Protein AF-A0A2V5YC72-F1 (afdb_monomer_lite)

Structure (mmCIF, N/CA/C/O backbone):
data_AF-A0A2V5YC72-F1
#
_entry.id   AF-A0A2V5YC72-F1
#
loop_
_atom_site.group_PDB
_atom_site.id
_atom_site.type_symbol
_atom_site.label_atom_id
_atom_site.label_alt_id
_atom_site.label_comp_id
_atom_site.label_asym_id
_atom_site.label_entity_id
_atom_site.label_seq_id
_atom_site.pdbx_PDB_ins_code
_atom_site.Cartn_x
_atom_site.Cartn_y
_atom_site.Cartn_z
_atom_site.occupancy
_atom_site.B_iso_or_equiv
_atom_site.auth_seq_id
_atom_site.auth_comp_id
_atom_site.auth_asym_id
_atom_site.auth_atom_id
_atom_site.pdbx_PDB_model_num
ATOM 1 N N . MET A 1 1 ? 22.084 -19.254 8.220 1.00 46.38 1 MET A N 1
ATOM 2 C CA . MET A 1 1 ? 20.921 -18.693 8.944 1.00 46.38 1 MET A CA 1
ATOM 3 C C . MET A 1 1 ? 19.663 -19.340 8.380 1.00 46.38 1 MET A C 1
ATOM 5 O O . MET A 1 1 ? 19.500 -19.301 7.170 1.00 46.38 1 MET A O 1
ATOM 9 N N . ALA A 1 2 ? 18.827 -19.990 9.196 1.00 58.12 2 ALA A N 1
ATOM 10 C CA . ALA A 1 2 ? 17.573 -20.583 8.720 1.00 58.12 2 ALA A CA 1
ATOM 11 C C . ALA A 1 2 ? 16.441 -19.546 8.795 1.00 58.12 2 ALA A C 1
ATOM 13 O O . ALA A 1 2 ? 16.246 -18.926 9.840 1.00 58.12 2 ALA A O 1
ATOM 14 N N . ILE A 1 3 ? 15.704 -19.351 7.699 1.00 61.62 3 ILE A N 1
ATOM 15 C CA . ILE A 1 3 ? 14.517 -18.488 7.678 1.00 61.62 3 ILE A CA 1
ATOM 16 C C . ILE A 1 3 ? 13.395 -19.214 8.429 1.00 61.62 3 ILE A C 1
ATOM 18 O O . ILE A 1 3 ? 12.997 -20.312 8.043 1.00 61.62 3 ILE A O 1
ATOM 22 N N . ARG A 1 4 ? 12.878 -18.615 9.508 1.00 70.25 4 ARG A N 1
ATOM 23 C CA . ARG A 1 4 ? 11.772 -19.175 10.298 1.00 70.25 4 ARG A CA 1
ATOM 24 C C . ARG A 1 4 ? 10.462 -18.483 9.932 1.00 70.25 4 ARG A C 1
ATOM 26 O O . ARG A 1 4 ? 10.275 -17.313 10.252 1.00 70.25 4 ARG A O 1
ATOM 33 N N . ILE A 1 5 ? 9.537 -19.218 9.318 1.00 68.81 5 ILE A N 1
ATOM 34 C CA . ILE A 1 5 ? 8.175 -18.735 9.062 1.00 68.81 5 ILE A CA 1
ATOM 35 C C . ILE A 1 5 ? 7.323 -19.019 10.300 1.00 68.81 5 ILE A C 1
ATOM 37 O O . ILE A 1 5 ? 7.109 -20.173 10.671 1.00 68.81 5 ILE A O 1
ATOM 41 N N . VAL A 1 6 ? 6.832 -17.965 10.9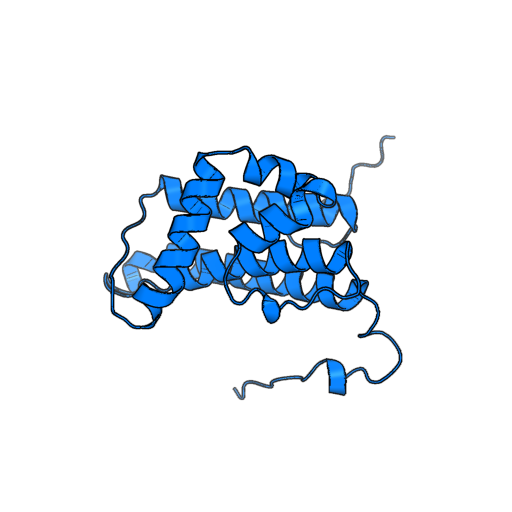47 1.00 66.31 6 VAL A N 1
ATOM 42 C CA . VAL A 1 6 ? 5.897 -18.079 12.069 1.00 66.31 6 VAL A CA 1
ATOM 43 C C . VAL A 1 6 ? 4.485 -17.887 11.528 1.00 66.31 6 VAL A C 1
ATOM 45 O O . VAL A 1 6 ? 4.115 -16.792 11.118 1.00 66.31 6 VAL A O 1
ATOM 48 N N . ALA A 1 7 ? 3.686 -18.957 11.507 1.00 65.38 7 ALA A N 1
ATOM 49 C CA . ALA A 1 7 ? 2.264 -18.850 11.199 1.00 65.38 7 ALA A CA 1
ATOM 50 C C . ALA A 1 7 ? 1.563 -18.169 12.376 1.00 65.38 7 ALA A C 1
ATOM 52 O O . ALA A 1 7 ? 1.385 -18.766 13.434 1.00 65.38 7 ALA A O 1
ATOM 53 N N . LEU A 1 8 ? 1.192 -16.908 12.202 1.00 59.22 8 LEU A N 1
ATOM 54 C CA . LEU A 1 8 ? 0.761 -16.055 13.307 1.00 59.22 8 LEU A CA 1
ATOM 55 C C . LEU A 1 8 ? -0.564 -16.510 13.936 1.00 59.22 8 LEU A C 1
ATOM 57 O O . LEU A 1 8 ? -0.715 -16.460 15.151 1.00 59.22 8 LEU A O 1
ATOM 61 N N . THR A 1 9 ? -1.457 -17.092 13.132 1.00 59.09 9 THR A N 1
ATOM 62 C CA . THR A 1 9 ? -2.679 -17.766 13.604 1.00 59.09 9 THR A CA 1
ATOM 63 C C . THR A 1 9 ? -2.391 -18.978 14.494 1.00 59.09 9 THR A C 1
ATOM 65 O O . THR A 1 9 ? -3.180 -19.293 15.377 1.00 59.09 9 THR A O 1
ATOM 68 N N . LYS A 1 10 ? -1.252 -19.656 14.290 1.00 56.03 10 LYS A N 1
ATOM 69 C CA . LYS A 1 10 ? -0.792 -20.776 15.129 1.00 56.03 10 LYS A CA 1
ATOM 70 C C . LYS A 1 10 ? 0.030 -20.310 16.330 1.00 56.03 10 LYS A C 1
ATOM 72 O O . LYS A 1 10 ? 0.050 -20.994 17.344 1.00 56.03 10 LYS A O 1
ATOM 77 N N . ALA A 1 11 ? 0.729 -19.183 16.202 1.00 55.69 11 ALA A N 1
ATOM 78 C CA . ALA A 1 11 ? 1.552 -18.611 17.265 1.00 55.69 11 ALA A CA 1
ATOM 79 C C . ALA A 1 11 ? 0.718 -17.888 18.334 1.00 55.69 11 ALA A C 1
ATOM 81 O O . ALA A 1 11 ? 1.158 -17.792 19.475 1.00 55.69 11 ALA A O 1
ATOM 82 N N . PHE A 1 12 ? -0.485 -17.426 17.979 1.00 54.12 12 PHE A N 1
ATOM 83 C CA . PHE A 1 12 ? -1.402 -16.729 18.882 1.00 54.12 12 PHE A CA 1
ATOM 84 C C . PHE A 1 12 ? -2.842 -17.283 18.792 1.00 54.12 12 PHE A C 1
ATOM 86 O O . PHE A 1 12 ? -3.749 -16.552 18.382 1.00 54.12 12 PHE A O 1
ATOM 93 N N . PRO A 1 13 ? -3.089 -18.562 19.147 1.00 46.94 13 PRO A N 1
ATOM 94 C CA . PRO A 1 13 ? -4.427 -19.138 19.071 1.00 46.94 13 PRO A CA 1
ATOM 95 C C . PRO A 1 13 ? -5.362 -18.519 20.126 1.00 46.94 13 PRO A C 1
ATOM 97 O O . PRO A 1 13 ? -5.056 -18.511 21.315 1.00 46.94 13 PRO A O 1
ATOM 100 N N . GLY A 1 14 ? -6.517 -18.009 19.685 1.00 46.19 14 GLY A N 1
ATOM 101 C CA . GLY A 1 14 ? -7.700 -17.803 20.531 1.00 46.19 14 GLY A CA 1
ATOM 102 C C . GLY A 1 14 ? -7.847 -16.502 21.336 1.00 46.19 14 GLY A C 1
ATOM 103 O O . GLY A 1 14 ? -8.854 -16.386 22.025 1.00 46.19 14 GLY A O 1
ATOM 104 N N . ALA A 1 15 ? -6.935 -15.515 21.290 1.00 42.12 15 ALA A N 1
ATOM 105 C CA . ALA A 1 15 ? -7.094 -14.326 22.163 1.00 42.12 15 ALA A CA 1
ATOM 106 C C . ALA A 1 15 ? -6.663 -12.944 21.624 1.00 42.12 15 ALA A C 1
ATOM 108 O O . ALA A 1 15 ? -6.924 -11.933 22.280 1.00 42.12 15 ALA A O 1
ATOM 109 N N . GLY A 1 16 ? -6.043 -12.832 20.446 1.00 42.59 16 GLY A N 1
ATOM 110 C CA . GLY A 1 16 ? -5.560 -11.519 19.975 1.00 42.59 16 GLY A CA 1
ATOM 111 C C . GLY A 1 16 ? -5.413 -11.346 18.470 1.00 42.59 16 GLY A C 1
ATOM 112 O O . GLY A 1 16 ? -5.428 -10.216 17.999 1.00 42.59 16 GLY A O 1
ATOM 113 N N . TYR A 1 17 ? -5.324 -12.438 17.712 1.00 42.94 17 TYR A N 1
ATOM 114 C CA . TYR A 1 17 ? -5.101 -12.375 16.269 1.00 42.94 17 TYR A CA 1
ATOM 115 C C . TYR A 1 17 ? -6.379 -12.098 15.456 1.00 42.94 17 TYR A C 1
ATOM 117 O O . TYR A 1 17 ? -6.310 -11.454 14.413 1.00 42.94 17 TYR A O 1
ATOM 125 N N . ASP A 1 18 ? -7.539 -12.510 15.979 1.00 46.00 18 ASP A N 1
ATOM 126 C CA . ASP A 1 18 ? -8.869 -12.249 15.397 1.00 46.00 18 ASP A CA 1
ATOM 127 C C . ASP A 1 18 ? -9.382 -10.830 15.685 1.00 46.00 18 ASP A C 1
ATOM 129 O O . ASP A 1 18 ? -10.423 -10.414 15.181 1.00 46.00 18 ASP A O 1
ATOM 133 N N . LYS A 1 19 ? -8.645 -10.041 16.478 1.00 52.69 19 LYS A N 1
ATOM 134 C CA . LYS A 1 19 ? -8.917 -8.611 16.574 1.00 52.69 19 LYS A CA 1
ATOM 135 C C . LYS A 1 19 ? -8.355 -7.972 15.321 1.00 52.69 19 LYS A C 1
ATOM 137 O O . LYS A 1 19 ? -7.144 -7.962 15.112 1.00 52.69 19 LYS A O 1
ATOM 142 N N . ASN A 1 20 ? -9.246 -7.410 14.519 1.00 58.66 20 ASN A N 1
ATOM 143 C CA . ASN A 1 20 ? -8.937 -6.658 13.310 1.00 58.66 20 ASN A CA 1
ATOM 144 C C . ASN A 1 20 ? -7.695 -5.752 13.440 1.00 58.66 20 ASN A C 1
ATOM 146 O O . ASN A 1 20 ? -6.893 -5.667 12.512 1.00 58.66 20 ASN A O 1
ATOM 150 N N . SER A 1 21 ? -7.491 -5.184 14.638 1.00 65.69 21 SER A N 1
ATOM 151 C CA . SER A 1 21 ? -6.316 -4.404 15.034 1.00 65.69 21 SER A CA 1
ATOM 152 C C . SER A 1 21 ? -4.978 -5.110 14.779 1.00 65.69 21 SER A C 1
ATOM 154 O O . SER A 1 21 ? -4.088 -4.546 14.156 1.00 65.69 21 SER A O 1
ATOM 156 N N . SER A 1 22 ? -4.785 -6.358 15.209 1.00 74.88 22 SER A N 1
ATOM 157 C CA . SER A 1 22 ? -3.473 -7.010 15.081 1.00 74.88 22 SER A CA 1
ATOM 158 C C . SER A 1 22 ? -3.119 -7.282 13.621 1.00 74.88 22 SER A C 1
ATOM 160 O O . SER A 1 22 ? -1.993 -7.024 13.197 1.00 74.88 22 SER A O 1
ATOM 162 N N . ARG A 1 23 ? -4.091 -7.729 12.821 1.00 81.00 23 ARG A N 1
ATOM 163 C CA . ARG A 1 23 ? -3.896 -8.011 11.395 1.00 81.00 23 ARG A CA 1
ATOM 164 C C . ARG A 1 23 ? -3.554 -6.751 10.600 1.00 81.00 23 ARG A C 1
ATOM 166 O O . ARG A 1 23 ? -2.602 -6.786 9.819 1.00 81.00 23 ARG A O 1
ATOM 173 N N . CYS A 1 24 ? -4.283 -5.650 10.796 1.00 88.56 24 CYS A N 1
ATOM 174 C CA . CYS A 1 24 ? -3.999 -4.408 10.076 1.00 88.56 24 CYS A CA 1
ATOM 175 C C . CYS A 1 24 ? -2.623 -3.833 10.446 1.00 88.56 24 CYS A C 1
ATOM 177 O O . CYS A 1 24 ? -1.859 -3.474 9.551 1.00 88.56 24 CYS A O 1
ATOM 179 N N . HIS A 1 25 ? -2.226 -3.850 11.726 1.00 88.00 25 HIS A N 1
ATOM 180 C CA . HIS A 1 25 ? -0.894 -3.375 12.126 1.00 88.00 25 HIS A CA 1
ATOM 181 C C . HIS A 1 25 ? 0.236 -4.217 11.520 1.00 88.00 25 HIS A C 1
ATOM 183 O O . HIS A 1 25 ? 1.258 -3.675 11.103 1.00 88.00 25 HIS A O 1
ATOM 189 N N . MET A 1 26 ? 0.057 -5.537 11.426 1.00 87.69 26 MET A N 1
ATOM 190 C CA . MET A 1 26 ? 1.051 -6.412 10.802 1.00 87.69 26 MET A CA 1
ATOM 191 C C . MET A 1 26 ? 1.205 -6.165 9.305 1.00 87.69 26 MET A C 1
ATOM 193 O O . MET A 1 26 ? 2.332 -6.139 8.812 1.00 87.69 26 MET A O 1
ATOM 197 N N . LEU A 1 27 ? 0.094 -5.952 8.596 1.00 92.75 27 LEU A N 1
ATOM 198 C CA . LEU A 1 27 ? 0.116 -5.545 7.191 1.00 92.75 27 LEU A CA 1
ATOM 199 C C . LEU A 1 27 ? 0.861 -4.215 7.027 1.00 92.75 27 LEU A C 1
ATOM 201 O O . LEU A 1 27 ? 1.754 -4.123 6.189 1.00 92.75 27 LEU A O 1
ATOM 205 N N . ALA A 1 28 ? 0.579 -3.231 7.884 1.00 92.62 28 ALA A N 1
ATOM 206 C CA . ALA A 1 28 ? 1.242 -1.933 7.833 1.00 92.62 28 ALA A CA 1
ATOM 207 C C . ALA A 1 28 ? 2.761 -2.044 8.056 1.00 92.62 28 ALA A C 1
ATOM 209 O O . ALA A 1 28 ? 3.547 -1.527 7.262 1.00 92.62 28 ALA A O 1
ATOM 210 N N . HIS A 1 29 ? 3.199 -2.776 9.087 1.00 90.94 29 HIS A N 1
ATOM 211 C CA . HIS A 1 29 ? 4.625 -3.011 9.331 1.00 90.94 29 HIS A CA 1
ATOM 212 C C . HIS A 1 29 ? 5.302 -3.764 8.182 1.00 90.94 29 HIS A C 1
ATOM 214 O O . HIS A 1 29 ? 6.412 -3.400 7.796 1.00 90.94 29 HIS A O 1
ATOM 220 N N . ALA A 1 30 ? 4.638 -4.774 7.611 1.00 92.50 30 ALA A N 1
ATOM 221 C CA . ALA A 1 30 ? 5.158 -5.493 6.454 1.00 92.50 30 ALA A CA 1
ATOM 222 C C . ALA A 1 30 ? 5.313 -4.563 5.239 1.00 92.50 30 ALA A C 1
ATOM 224 O O . ALA A 1 30 ? 6.356 -4.599 4.588 1.00 92.50 30 ALA A O 1
ATOM 225 N N . GLY A 1 31 ? 4.340 -3.682 4.983 1.00 93.88 31 GLY A N 1
ATOM 226 C CA . GLY A 1 31 ? 4.430 -2.664 3.932 1.00 93.88 31 GLY A CA 1
ATOM 227 C C . GLY A 1 31 ? 5.663 -1.771 4.086 1.00 93.88 31 GLY A C 1
ATOM 228 O O . GLY A 1 31 ? 6.428 -1.598 3.139 1.00 93.88 31 GLY A O 1
ATOM 229 N N . ILE A 1 32 ? 5.946 -1.302 5.306 1.00 94.25 32 ILE A N 1
ATOM 230 C CA . ILE A 1 32 ? 7.162 -0.522 5.594 1.00 94.25 32 ILE A CA 1
ATOM 231 C C . ILE A 1 32 ? 8.446 -1.331 5.396 1.00 94.25 32 ILE A C 1
ATOM 233 O O . ILE A 1 32 ? 9.443 -0.790 4.919 1.00 94.25 32 ILE A O 1
ATOM 237 N N . SER A 1 33 ? 8.462 -2.615 5.760 1.00 90.62 33 SER A N 1
ATOM 238 C CA . SER A 1 33 ? 9.623 -3.474 5.504 1.00 90.62 33 SER A CA 1
ATOM 239 C C . SER A 1 33 ? 9.922 -3.589 4.007 1.00 90.62 33 SER A C 1
ATOM 241 O O . SER A 1 33 ? 11.089 -3.496 3.628 1.00 90.62 33 SER A O 1
ATOM 243 N N . TYR A 1 34 ? 8.890 -3.719 3.167 1.00 91.38 34 TYR A N 1
ATOM 244 C CA . TYR A 1 34 ? 9.038 -3.709 1.709 1.00 91.38 34 TYR A CA 1
ATOM 245 C C . TYR A 1 34 ? 9.543 -2.362 1.188 1.00 91.38 34 TYR A C 1
ATOM 247 O O . TYR A 1 34 ? 10.496 -2.343 0.412 1.00 91.38 34 TYR A O 1
ATOM 255 N N . LEU A 1 35 ? 8.997 -1.244 1.679 1.00 89.94 35 LEU A N 1
ATOM 256 C CA . LEU A 1 35 ? 9.456 0.097 1.303 1.00 89.94 35 LEU A CA 1
ATOM 257 C C . LEU A 1 35 ? 10.950 0.299 1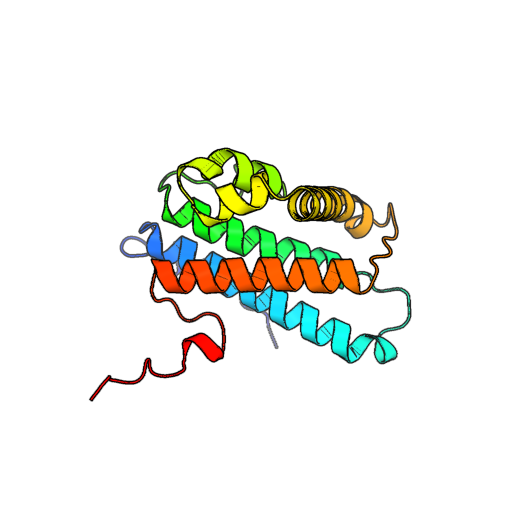.619 1.00 89.94 35 LEU A C 1
ATOM 259 O O . LEU A 1 35 ? 11.719 0.733 0.765 1.00 89.94 35 LEU A O 1
ATOM 263 N N . ARG A 1 36 ? 11.393 -0.089 2.823 1.00 87.81 36 ARG A N 1
ATOM 264 C CA . ARG A 1 36 ? 12.808 0.005 3.239 1.00 87.81 36 ARG A CA 1
ATOM 265 C C . ARG A 1 36 ? 13.725 -0.902 2.423 1.00 87.81 36 ARG A C 1
ATOM 267 O O . ARG A 1 36 ? 14.848 -0.509 2.107 1.00 87.81 36 ARG A O 1
ATOM 274 N N . ALA A 1 37 ? 13.267 -2.109 2.093 1.00 85.00 37 ALA A N 1
ATOM 275 C CA . ALA A 1 37 ? 14.009 -3.009 1.218 1.00 85.00 37 ALA A CA 1
ATOM 276 C C . ALA A 1 37 ? 14.162 -2.393 -0.178 1.00 85.00 37 ALA A C 1
ATOM 278 O O . ALA A 1 37 ? 15.259 -2.393 -0.728 1.00 85.00 37 ALA A O 1
ATOM 279 N N . CYS A 1 38 ? 13.093 -1.792 -0.701 1.00 83.69 38 CYS A N 1
ATOM 280 C CA . CYS A 1 38 ? 13.104 -1.121 -1.991 1.00 83.69 38 CYS A CA 1
ATOM 281 C C . CYS A 1 38 ? 14.094 0.053 -2.027 1.00 83.69 38 CYS A C 1
ATOM 283 O O . CYS A 1 38 ? 14.948 0.102 -2.907 1.00 83.69 38 CYS A O 1
ATOM 285 N N . ALA A 1 39 ? 14.062 0.935 -1.022 1.00 81.56 39 ALA A N 1
ATOM 286 C CA . ALA A 1 39 ? 15.014 2.043 -0.900 1.00 81.56 39 ALA A CA 1
ATOM 287 C C . ALA A 1 39 ? 16.479 1.562 -0.829 1.00 81.56 39 ALA A C 1
ATOM 289 O O . ALA A 1 39 ? 17.377 2.178 -1.401 1.00 81.56 39 ALA A O 1
ATOM 290 N N . SER A 1 40 ? 16.721 0.427 -0.164 1.00 80.75 40 SER A N 1
ATOM 291 C CA . SER A 1 40 ? 18.060 -0.172 -0.054 1.00 80.75 40 SER A CA 1
ATOM 292 C C . SER A 1 40 ? 18.575 -0.705 -1.398 1.00 80.75 40 SER A C 1
ATOM 294 O O . SER A 1 40 ? 19.767 -0.594 -1.692 1.00 80.75 40 SER A O 1
ATOM 296 N N . VAL A 1 41 ? 17.680 -1.268 -2.220 1.00 75.38 41 VAL A N 1
ATOM 297 C CA . VAL A 1 41 ? 17.984 -1.745 -3.580 1.00 75.38 41 VAL A CA 1
ATOM 298 C C . VAL A 1 41 ? 18.310 -0.566 -4.496 1.00 75.38 41 VAL A C 1
ATOM 300 O O . VAL A 1 41 ? 19.361 -0.585 -5.134 1.00 75.38 41 VAL A O 1
ATOM 303 N N . VAL A 1 42 ? 17.478 0.482 -4.491 1.00 73.94 42 VAL A N 1
ATOM 304 C CA . VAL A 1 42 ? 17.699 1.702 -5.290 1.00 73.94 42 VAL A CA 1
ATOM 305 C C . VAL A 1 42 ? 19.040 2.354 -4.941 1.00 73.94 42 VAL A C 1
ATOM 307 O O . VAL A 1 42 ? 19.813 2.701 -5.831 1.00 73.94 42 VAL A O 1
ATOM 310 N N . GLY A 1 43 ? 19.375 2.453 -3.649 1.00 67.56 43 GLY A N 1
ATOM 311 C CA . GLY A 1 43 ? 20.669 2.982 -3.200 1.00 67.56 43 GLY A CA 1
ATOM 312 C C . GLY A 1 43 ? 21.883 2.141 -3.624 1.00 67.56 43 GLY A C 1
ATOM 313 O O . GLY A 1 43 ? 23.006 2.631 -3.589 1.00 67.56 43 GLY A O 1
AT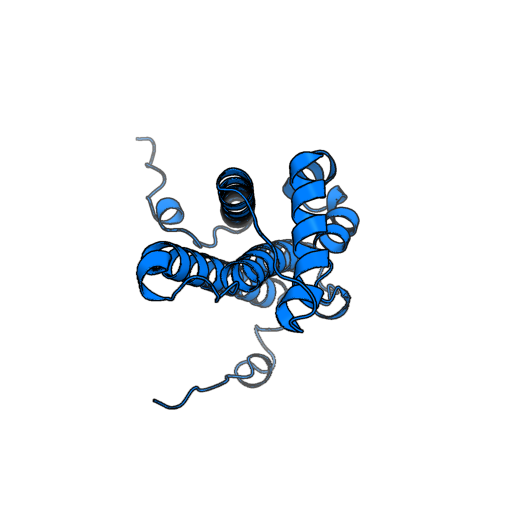OM 314 N N . SER A 1 44 ? 21.663 0.893 -4.048 1.00 67.62 44 SER A N 1
ATOM 315 C CA . SER A 1 44 ? 22.700 -0.054 -4.482 1.00 67.62 44 SER A CA 1
ATOM 316 C C . SER A 1 44 ? 22.674 -0.312 -5.997 1.00 67.62 44 SER A C 1
ATOM 318 O O . SER A 1 44 ? 23.332 -1.239 -6.474 1.00 67.62 44 SER A O 1
ATOM 320 N N . ARG A 1 45 ? 21.914 0.482 -6.768 1.00 64.19 45 ARG A N 1
ATOM 321 C CA . ARG A 1 45 ? 21.611 0.238 -8.190 1.00 64.19 45 ARG A CA 1
ATOM 322 C C . ARG A 1 45 ? 22.849 0.157 -9.090 1.00 64.19 45 ARG A C 1
ATOM 324 O O . ARG A 1 45 ? 22.861 -0.643 -10.020 1.00 64.19 45 ARG A O 1
ATOM 331 N N . GLU A 1 46 ? 23.914 0.900 -8.786 1.00 56.69 46 GLU A N 1
ATOM 332 C CA . GLU A 1 46 ? 25.194 0.801 -9.513 1.00 56.69 46 GLU A CA 1
ATOM 333 C C . GLU A 1 46 ? 25.884 -0.565 -9.339 1.00 56.69 46 GLU A C 1
ATOM 335 O O . GLU A 1 46 ? 26.559 -1.032 -10.253 1.00 56.69 46 GLU A O 1
ATOM 340 N N . ALA A 1 47 ? 25.687 -1.243 -8.203 1.00 58.22 47 ALA A N 1
ATOM 341 C CA . ALA A 1 47 ? 26.342 -2.515 -7.890 1.00 58.22 47 ALA A CA 1
ATOM 342 C C . ALA A 1 47 ? 25.579 -3.751 -8.405 1.00 58.22 47 ALA A C 1
ATOM 344 O O . ALA A 1 47 ? 26.168 -4.821 -8.547 1.00 58.22 47 ALA A O 1
ATOM 345 N N . LEU A 1 48 ? 24.275 -3.626 -8.672 1.00 54.81 48 LEU A N 1
ATOM 346 C CA . LEU A 1 48 ? 23.394 -4.756 -9.009 1.00 54.81 48 LEU A CA 1
ATOM 347 C C . LEU A 1 48 ? 23.319 -5.067 -10.515 1.00 54.81 48 LEU A C 1
ATOM 349 O O . LEU A 1 48 ? 22.761 -6.095 -10.901 1.00 54.81 48 LEU A O 1
ATOM 353 N N . GLY A 1 49 ? 23.911 -4.220 -11.363 1.00 50.41 49 GLY A N 1
ATOM 354 C CA . GLY A 1 49 ? 23.819 -4.337 -12.818 1.00 50.41 49 GLY A CA 1
ATOM 355 C C . GLY A 1 49 ? 22.428 -3.973 -13.362 1.00 50.41 49 GLY A C 1
ATOM 356 O O . GLY A 1 49 ? 21.425 -3.975 -12.654 1.00 50.41 49 GLY A O 1
ATOM 357 N N . TRP A 1 50 ? 22.357 -3.639 -14.651 1.00 46.84 50 TRP A N 1
ATOM 358 C CA . TRP A 1 50 ? 21.189 -3.017 -15.302 1.00 46.84 50 TRP A CA 1
ATOM 359 C C . TRP A 1 50 ? 19.925 -3.889 -15.462 1.00 46.84 50 TRP A C 1
ATOM 361 O O . TRP A 1 50 ? 18.955 -3.423 -16.047 1.00 46.84 50 TRP A O 1
ATOM 371 N N . ASN A 1 51 ? 19.881 -5.118 -14.937 1.00 49.31 51 ASN A N 1
ATOM 372 C CA . ASN A 1 51 ? 18.853 -6.103 -15.318 1.00 49.31 51 ASN A CA 1
ATOM 373 C C . ASN A 1 51 ? 17.939 -6.585 -14.178 1.00 49.31 51 ASN A C 1
ATOM 375 O O . ASN A 1 51 ? 17.181 -7.535 -14.366 1.00 49.31 51 ASN A O 1
ATOM 379 N N . VAL A 1 52 ? 17.992 -5.976 -12.990 1.00 53.41 52 VAL A N 1
ATOM 380 C CA . VAL A 1 52 ? 17.214 -6.444 -11.831 1.00 53.41 52 VAL A CA 1
ATOM 381 C C . VAL A 1 52 ? 16.090 -5.455 -11.504 1.00 53.41 52 VAL A C 1
ATOM 383 O O . VAL A 1 52 ? 16.215 -4.611 -10.623 1.00 53.41 52 VAL A O 1
ATOM 386 N N . HIS A 1 53 ? 14.953 -5.589 -12.195 1.00 62.31 53 HIS A N 1
ATOM 387 C CA . HIS A 1 53 ? 13.724 -4.802 -11.975 1.00 62.31 53 HIS A CA 1
ATOM 388 C C . HIS A 1 53 ? 12.939 -5.252 -10.721 1.00 62.31 53 HIS A C 1
ATOM 390 O O . HIS A 1 53 ? 11.718 -5.397 -10.750 1.00 62.31 53 HIS A O 1
ATOM 396 N N . VAL A 1 54 ? 13.630 -5.535 -9.611 1.00 69.50 54 VAL A N 1
ATOM 397 C CA . VAL A 1 54 ? 12.991 -6.004 -8.361 1.00 69.50 54 VAL A CA 1
ATOM 398 C C . VAL A 1 54 ? 12.364 -4.872 -7.554 1.00 69.50 54 VAL A C 1
ATOM 400 O O . VAL A 1 54 ? 11.532 -5.133 -6.691 1.00 69.50 54 VAL A O 1
ATOM 403 N N . GLU A 1 55 ? 12.730 -3.623 -7.839 1.00 75.38 55 GLU A N 1
ATOM 404 C CA . GLU A 1 55 ? 12.203 -2.442 -7.148 1.00 75.38 55 GLU A CA 1
ATOM 405 C C . GLU A 1 55 ? 10.682 -2.333 -7.330 1.00 75.38 55 GLU A C 1
ATOM 407 O O . GLU A 1 55 ? 9.952 -2.071 -6.380 1.00 75.38 55 GLU A O 1
ATOM 412 N N . LEU A 1 56 ? 10.177 -2.634 -8.525 1.00 73.12 56 LEU A N 1
ATOM 413 C CA . LEU A 1 56 ? 8.755 -2.545 -8.834 1.00 73.12 56 LEU A CA 1
ATOM 414 C C . LEU A 1 56 ? 7.894 -3.529 -8.019 1.00 73.12 56 LEU A C 1
ATOM 416 O O . LEU A 1 56 ? 6.955 -3.074 -7.360 1.00 73.12 56 LEU A O 1
ATOM 420 N N . PRO A 1 57 ? 8.201 -4.843 -7.974 1.00 78.00 57 PRO A N 1
ATOM 421 C CA . PRO A 1 57 ? 7.535 -5.748 -7.052 1.00 78.00 57 PRO A CA 1
ATOM 422 C C . PRO A 1 57 ? 7.576 -5.272 -5.598 1.00 78.00 57 PRO A C 1
ATOM 424 O O . PRO A 1 57 ? 6.571 -5.338 -4.894 1.00 78.00 57 PRO A O 1
ATOM 427 N N . LEU A 1 58 ? 8.717 -4.762 -5.136 1.00 84.56 58 LEU A N 1
ATOM 428 C CA . LEU A 1 58 ? 8.853 -4.308 -3.755 1.00 84.56 58 LEU A CA 1
ATOM 429 C C . LEU A 1 58 ? 7.983 -3.075 -3.470 1.00 84.56 58 LEU A C 1
ATOM 431 O O . LEU A 1 58 ? 7.318 -3.037 -2.435 1.00 84.56 58 LEU A O 1
ATOM 435 N N . MET A 1 59 ? 7.941 -2.105 -4.386 1.00 85.69 59 MET A N 1
ATOM 436 C CA . MET A 1 59 ? 7.144 -0.887 -4.242 1.00 85.69 59 MET A CA 1
ATOM 437 C C . MET A 1 59 ? 5.644 -1.176 -4.318 1.00 85.69 59 MET A C 1
ATOM 439 O O . MET A 1 59 ? 4.886 -0.751 -3.444 1.00 85.69 59 MET A O 1
ATOM 443 N N . HIS A 1 60 ? 5.212 -1.966 -5.306 1.00 90.81 60 HIS A N 1
ATOM 444 C CA . HIS A 1 60 ? 3.813 -2.369 -5.404 1.00 90.81 60 HIS A CA 1
ATOM 445 C C . HIS A 1 60 ? 3.371 -3.118 -4.144 1.00 90.81 60 HIS A C 1
ATOM 447 O O . HIS A 1 60 ? 2.346 -2.783 -3.554 1.00 90.81 60 HIS A O 1
ATOM 453 N N . GLN A 1 61 ? 4.184 -4.066 -3.666 1.00 91.94 61 GLN A N 1
ATOM 454 C CA . GLN A 1 61 ? 3.884 -4.819 -2.454 1.00 91.94 61 GLN A CA 1
ATOM 455 C C . GLN A 1 61 ? 3.842 -3.921 -1.208 1.00 91.94 61 GLN A C 1
ATOM 457 O O . GLN A 1 61 ? 3.007 -4.153 -0.330 1.00 91.94 61 GLN A O 1
ATOM 462 N N . ALA A 1 62 ? 4.698 -2.896 -1.121 1.00 94.50 62 ALA A N 1
ATOM 463 C CA . ALA A 1 62 ? 4.682 -1.924 -0.030 1.00 94.50 62 ALA A CA 1
ATOM 464 C C . ALA A 1 62 ? 3.353 -1.156 0.027 1.00 94.50 62 ALA A C 1
ATOM 466 O O . ALA A 1 62 ? 2.690 -1.150 1.069 1.00 94.50 62 ALA A O 1
ATOM 467 N N . ILE A 1 63 ? 2.940 -0.568 -1.101 1.00 96.50 63 ILE A N 1
ATOM 468 C CA . ILE A 1 63 ? 1.683 0.183 -1.223 1.00 96.50 63 ILE A CA 1
ATOM 469 C C . ILE A 1 63 ? 0.489 -0.741 -0.970 1.00 96.50 63 ILE A C 1
ATOM 471 O O . ILE A 1 63 ? -0.372 -0.432 -0.149 1.00 96.50 63 ILE A O 1
ATOM 475 N N . GLU A 1 64 ? 0.460 -1.914 -1.604 1.00 96.62 64 GLU A N 1
ATOM 476 C CA . GLU A 1 64 ? -0.616 -2.895 -1.465 1.00 96.62 64 GLU A CA 1
ATOM 477 C C . GLU A 1 64 ? -0.844 -3.300 -0.006 1.00 96.62 64 GLU A C 1
ATOM 479 O O . GLU A 1 64 ? -1.984 -3.365 0.454 1.00 96.62 64 GLU A O 1
ATOM 484 N N . LEU A 1 65 ? 0.226 -3.549 0.752 1.00 96.75 65 LEU A N 1
ATOM 485 C CA . LEU A 1 65 ? 0.115 -3.932 2.159 1.00 96.75 65 LEU A CA 1
ATOM 486 C C . LEU A 1 65 ? -0.394 -2.786 3.039 1.00 96.75 65 LEU A C 1
ATOM 488 O O . LEU A 1 65 ? -1.181 -3.039 3.950 1.00 96.75 65 LEU A O 1
ATOM 492 N N . LEU A 1 66 ? -0.005 -1.541 2.755 1.00 97.56 66 LEU A N 1
ATOM 493 C CA . LEU A 1 66 ? -0.521 -0.366 3.461 1.00 97.56 66 LEU A CA 1
ATOM 494 C C . LEU A 1 66 ? -2.006 -0.126 3.148 1.00 97.56 66 LEU A C 1
ATOM 496 O O . LEU A 1 66 ? -2.792 0.100 4.067 1.00 97.56 66 LEU A O 1
ATOM 500 N N . LEU A 1 67 ? -2.423 -0.267 1.887 1.00 97.94 67 LEU A N 1
ATOM 501 C CA . LEU A 1 67 ? -3.838 -0.217 1.499 1.00 97.94 67 LEU A CA 1
ATOM 502 C C . LEU A 1 67 ? -4.644 -1.325 2.198 1.00 97.94 67 LEU A C 1
ATOM 504 O O . LEU A 1 67 ? -5.697 -1.078 2.785 1.00 97.94 67 LEU A O 1
ATOM 508 N N . LYS A 1 68 ? -4.121 -2.555 2.214 1.00 96.38 68 LYS A N 1
ATOM 509 C CA . LYS A 1 68 ? -4.744 -3.685 2.919 1.00 96.38 68 LYS A CA 1
ATOM 510 C C . LYS A 1 68 ? -4.828 -3.456 4.424 1.00 96.38 68 LYS A C 1
ATOM 512 O O . LYS A 1 68 ? -5.789 -3.911 5.036 1.00 96.38 68 LYS A O 1
ATOM 517 N N . ALA A 1 69 ? -3.854 -2.774 5.024 1.00 95.19 69 ALA A N 1
ATOM 518 C CA . ALA A 1 69 ? -3.902 -2.409 6.435 1.00 95.19 69 ALA A CA 1
ATOM 519 C C . ALA A 1 69 ? -5.069 -1.457 6.724 1.00 95.19 69 ALA A C 1
ATOM 521 O O . ALA A 1 69 ? -5.835 -1.699 7.652 1.00 95.19 69 ALA A O 1
ATOM 522 N N . HIS A 1 70 ? -5.242 -0.425 5.898 1.00 96.56 70 HIS A N 1
ATOM 523 C CA . HIS A 1 70 ? -6.363 0.513 5.993 1.00 96.56 70 HIS A CA 1
ATOM 524 C C . HIS A 1 70 ? -7.721 -0.177 5.813 1.00 96.56 70 HIS A C 1
ATOM 526 O O . HIS A 1 70 ? -8.589 -0.048 6.675 1.00 96.56 70 HIS A O 1
ATOM 532 N N . ALA A 1 71 ? -7.885 -0.994 4.768 1.00 95.44 71 ALA A N 1
ATOM 533 C CA . ALA A 1 71 ? -9.122 -1.745 4.537 1.00 95.44 71 ALA A CA 1
ATOM 534 C C . ALA A 1 71 ? -9.432 -2.715 5.694 1.00 95.44 71 ALA A C 1
ATOM 536 O O . ALA A 1 71 ? -10.523 -2.691 6.260 1.00 95.44 71 ALA A O 1
ATOM 537 N N . ALA A 1 72 ? -8.437 -3.493 6.138 1.00 93.06 72 ALA A N 1
ATOM 538 C CA . ALA A 1 72 ? -8.570 -4.387 7.289 1.00 93.06 72 ALA A CA 1
ATOM 539 C C . ALA A 1 72 ? -8.836 -3.649 8.609 1.00 93.06 72 ALA A C 1
ATOM 541 O O . ALA A 1 72 ? -9.288 -4.273 9.559 1.00 93.06 72 ALA A O 1
ATOM 542 N N . ARG A 1 73 ? -8.522 -2.353 8.723 1.00 91.19 73 ARG A N 1
ATOM 543 C CA . ARG A 1 73 ? -8.818 -1.564 9.927 1.00 91.19 73 ARG A CA 1
ATOM 544 C C . ARG A 1 73 ? -10.304 -1.236 10.003 1.00 91.19 73 ARG A C 1
ATOM 546 O O . ARG A 1 73 ? -10.896 -1.360 11.074 1.00 91.19 73 ARG A O 1
ATOM 553 N N . VAL A 1 74 ? -10.884 -0.793 8.890 1.00 92.62 74 VAL A N 1
ATOM 554 C CA . VAL A 1 74 ? -12.280 -0.339 8.841 1.00 92.62 74 VAL A CA 1
ATOM 555 C C . VAL A 1 74 ? -13.275 -1.484 8.676 1.00 92.62 74 VAL A C 1
ATOM 557 O O . VAL A 1 74 ? -14.452 -1.281 8.959 1.00 92.62 74 VAL A O 1
ATOM 560 N N . ASP A 1 75 ? -12.823 -2.668 8.253 1.00 91.25 75 ASP A N 1
ATOM 561 C CA . ASP A 1 75 ? -13.666 -3.814 7.907 1.00 91.25 75 ASP A CA 1
ATOM 562 C C . ASP A 1 75 ? -13.147 -5.126 8.510 1.00 91.25 75 ASP A C 1
ATOM 564 O O . ASP A 1 75 ? -12.024 -5.556 8.237 1.00 91.25 75 ASP A O 1
ATOM 568 N N . SER A 1 76 ? -13.950 -5.746 9.381 1.00 85.00 76 SER A N 1
ATOM 569 C CA . SER A 1 76 ? -13.623 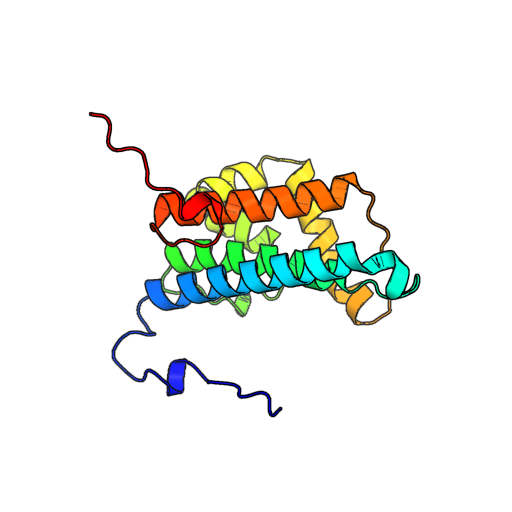-7.008 10.067 1.00 85.00 76 SER A CA 1
ATOM 570 C C . SER A 1 76 ? -13.576 -8.206 9.148 1.00 85.00 76 SER A C 1
ATOM 572 O O . SER A 1 76 ? -12.729 -9.086 9.331 1.00 85.00 76 SER A O 1
ATOM 574 N N . ASP A 1 77 ? -14.398 -8.191 8.111 1.00 88.12 77 ASP A N 1
ATOM 575 C CA . ASP A 1 77 ? -14.559 -9.313 7.200 1.00 88.12 77 ASP A CA 1
ATOM 576 C C . ASP A 1 77 ? -13.649 -9.181 5.975 1.00 88.12 77 ASP A C 1
ATOM 578 O O . ASP A 1 77 ? -13.584 -10.085 5.136 1.00 88.12 77 ASP A O 1
ATOM 582 N N . PHE A 1 78 ? -12.867 -8.096 5.898 1.00 89.44 78 PHE A N 1
ATOM 583 C CA . PHE A 1 78 ? -11.893 -7.897 4.836 1.00 89.44 78 PHE A CA 1
ATOM 584 C C . PHE A 1 78 ? -10.960 -9.103 4.705 1.00 89.44 78 PHE A C 1
ATOM 586 O O . PHE A 1 78 ? -10.292 -9.534 5.654 1.00 89.44 78 PHE A O 1
ATOM 593 N N . SER A 1 79 ? -10.870 -9.622 3.483 1.00 88.62 79 SER A N 1
ATOM 594 C CA . SER A 1 79 ? -9.966 -10.705 3.118 1.00 88.62 79 SER A CA 1
ATOM 595 C C . SER A 1 79 ? -8.860 -10.167 2.208 1.00 88.62 79 SER A C 1
ATOM 597 O O . SER A 1 79 ? -9.084 -9.992 1.007 1.00 88.62 79 SER A O 1
ATOM 599 N N . PRO A 1 80 ? -7.624 -9.981 2.718 1.00 86.62 80 PRO A N 1
ATOM 600 C CA . PRO A 1 80 ? -6.498 -9.498 1.916 1.00 86.62 80 PRO A CA 1
ATOM 601 C C . PRO A 1 80 ? -6.212 -10.341 0.666 1.00 86.62 80 PRO A C 1
ATOM 603 O O . PRO A 1 80 ? -5.632 -9.846 -0.297 1.00 86.62 80 PRO A O 1
ATOM 606 N N . LYS A 1 81 ? -6.586 -11.628 0.678 1.00 87.31 81 LYS A N 1
ATOM 607 C CA . LYS A 1 81 ? -6.376 -12.550 -0.446 1.00 87.31 81 LYS A CA 1
ATOM 608 C C . LYS A 1 81 ? -7.387 -12.352 -1.575 1.00 87.31 81 LYS A C 1
ATOM 610 O O . LYS A 1 81 ? -7.035 -12.606 -2.721 1.00 87.31 81 LYS A O 1
ATOM 615 N N . ALA A 1 82 ? -8.604 -11.897 -1.272 1.00 89.00 82 ALA A N 1
ATOM 616 C CA . ALA A 1 82 ? -9.671 -11.747 -2.266 1.00 89.00 82 ALA A CA 1
ATOM 617 C C . ALA A 1 82 ? -9.312 -10.719 -3.350 1.00 89.00 82 ALA A C 1
ATOM 619 O O . ALA A 1 82 ? -9.646 -10.897 -4.520 1.00 89.00 82 ALA A O 1
ATOM 620 N N . TYR A 1 83 ? -8.560 -9.686 -2.969 1.00 88.81 83 TYR A N 1
ATOM 621 C CA . TYR A 1 83 ? -8.104 -8.633 -3.872 1.00 88.81 83 TYR A CA 1
ATOM 622 C C . TYR A 1 83 ? -6.897 -9.031 -4.724 1.00 88.81 83 TYR A C 1
ATOM 624 O O . TYR A 1 83 ? -6.595 -8.346 -5.698 1.00 88.81 83 TYR A O 1
ATOM 632 N N . GLY A 1 84 ? -6.203 -10.130 -4.401 1.00 86.31 84 GLY A N 1
ATOM 633 C CA . GLY A 1 84 ? -4.916 -10.439 -5.024 1.00 86.31 84 GLY A CA 1
ATOM 634 C C . GLY A 1 84 ? -3.989 -9.225 -4.932 1.00 86.31 84 GLY A C 1
ATOM 635 O O . GLY A 1 84 ? -3.787 -8.702 -3.838 1.00 86.31 84 GLY A O 1
ATOM 636 N N . HIS A 1 85 ? -3.518 -8.754 -6.084 1.00 88.62 85 HIS A N 1
ATOM 637 C CA . HIS A 1 85 ? -2.665 -7.573 -6.233 1.00 88.62 85 HIS A CA 1
ATOM 638 C C . HIS A 1 85 ? -3.405 -6.373 -6.854 1.00 88.62 85 HIS A C 1
ATOM 640 O O . HIS A 1 85 ? -2.780 -5.521 -7.466 1.00 88.62 85 HIS A O 1
ATOM 646 N N . ARG A 1 86 ? -4.742 -6.322 -6.747 1.00 91.88 86 ARG A N 1
ATOM 647 C CA . ARG A 1 86 ? -5.577 -5.238 -7.294 1.00 91.88 86 ARG A CA 1
ATOM 648 C C . ARG A 1 86 ? -5.698 -4.075 -6.299 1.00 91.88 86 ARG A C 1
ATOM 650 O O . ARG A 1 86 ? -6.714 -3.947 -5.610 1.00 91.88 86 ARG A O 1
ATOM 657 N N . THR A 1 87 ? -4.643 -3.276 -6.170 1.00 94.44 87 THR A N 1
ATOM 658 C CA . THR A 1 87 ? -4.568 -2.093 -5.296 1.00 94.44 87 THR A CA 1
ATOM 659 C C . THR A 1 87 ? -5.655 -1.052 -5.561 1.00 94.44 87 THR A C 1
ATOM 661 O O . THR A 1 87 ? -6.305 -0.610 -4.616 1.00 94.44 87 THR A O 1
ATOM 664 N N . LEU A 1 88 ? -5.937 -0.712 -6.816 1.00 94.81 88 LEU A N 1
ATOM 665 C CA . LEU A 1 88 ? -6.960 0.260 -7.192 1.00 94.81 88 LEU A CA 1
ATOM 666 C C . LEU A 1 88 ? -8.372 -0.238 -6.868 1.00 94.81 88 LEU A C 1
ATOM 668 O O . LEU A 1 88 ? -9.237 0.557 -6.506 1.00 94.81 88 LEU A O 1
ATOM 672 N N . SER A 1 89 ? -8.606 -1.554 -6.942 1.00 96.00 89 SER A N 1
ATOM 673 C CA . SER A 1 89 ? -9.878 -2.140 -6.490 1.00 96.00 89 SER A CA 1
ATOM 674 C C . SER A 1 89 ? -10.074 -1.937 -4.986 1.00 96.00 89 SER A C 1
ATOM 676 O O . SER A 1 89 ? -11.153 -1.540 -4.569 1.00 96.00 89 SER A O 1
ATOM 678 N N . ILE A 1 90 ? -9.023 -2.124 -4.175 1.00 97.06 90 ILE A N 1
ATOM 679 C CA . ILE A 1 90 ? -9.084 -1.840 -2.729 1.00 97.06 90 ILE A CA 1
ATOM 680 C C . ILE A 1 90 ? -9.393 -0.359 -2.491 1.00 97.06 90 ILE A C 1
ATOM 682 O O . ILE A 1 90 ? -10.261 -0.042 -1.684 1.00 97.06 90 ILE A O 1
ATOM 686 N N . VAL A 1 91 ? -8.700 0.543 -3.195 1.00 97.06 91 VAL A N 1
ATOM 687 C CA . VAL A 1 91 ? -8.912 1.993 -3.057 1.00 97.06 91 VAL A CA 1
ATOM 688 C C . VAL A 1 91 ? -10.359 2.365 -3.379 1.00 97.06 91 VAL A C 1
ATOM 690 O O . VAL A 1 91 ? -10.978 3.081 -2.603 1.00 97.06 91 VAL A O 1
ATOM 693 N N . ARG A 1 92 ? -10.916 1.856 -4.485 1.00 97.06 92 ARG A N 1
ATOM 694 C CA . ARG A 1 92 ? -12.294 2.147 -4.910 1.00 97.06 92 ARG A CA 1
ATOM 695 C C . ARG A 1 92 ? -13.336 1.597 -3.943 1.00 97.06 92 ARG A C 1
ATOM 697 O O . ARG A 1 92 ? -14.220 2.344 -3.538 1.00 97.06 92 ARG A O 1
ATOM 704 N N . ASP A 1 93 ? -13.208 0.331 -3.552 1.00 97.31 93 ASP A N 1
ATOM 705 C CA . ASP A 1 93 ? -14.196 -0.354 -2.709 1.00 97.31 93 ASP A CA 1
ATOM 706 C C . ASP A 1 93 ? -14.282 0.230 -1.290 1.00 97.31 93 ASP A C 1
ATOM 708 O O . ASP A 1 93 ? -15.298 0.070 -0.621 1.00 97.31 93 ASP A O 1
ATOM 712 N N . TYR A 1 94 ? -13.217 0.896 -0.830 1.00 97.12 94 TYR A N 1
ATOM 713 C CA . TYR A 1 94 ? -13.113 1.460 0.518 1.00 97.12 94 TYR A CA 1
ATOM 714 C C . TYR A 1 94 ? -12.993 2.996 0.538 1.00 97.12 94 TYR A C 1
ATOM 716 O O . TYR A 1 94 ? -12.712 3.570 1.594 1.00 97.12 94 TYR A O 1
ATOM 724 N N . ALA A 1 95 ? -13.193 3.677 -0.598 1.00 97.06 95 ALA A N 1
ATOM 725 C CA . ALA A 1 95 ? -13.029 5.131 -0.722 1.00 97.06 95 ALA A CA 1
ATOM 726 C C . ALA A 1 95 ? -13.969 5.935 0.191 1.00 97.06 95 ALA A C 1
ATOM 728 O O . ALA A 1 95 ? -13.621 7.022 0.640 1.00 97.06 95 ALA A O 1
ATOM 729 N N . ASP A 1 96 ? -15.149 5.400 0.487 1.00 96.56 96 ASP A N 1
ATOM 730 C CA . ASP A 1 96 ? -16.156 6.000 1.363 1.00 96.56 96 ASP A CA 1
ATOM 731 C C . ASP A 1 96 ? -15.830 5.853 2.862 1.00 96.56 96 ASP A C 1
ATOM 733 O O . ASP A 1 96 ? -16.329 6.617 3.689 1.00 96.56 96 ASP A O 1
ATOM 737 N N . ARG A 1 97 ? -14.979 4.885 3.223 1.00 95.75 97 ARG A N 1
ATOM 738 C CA . ARG A 1 97 ? -14.652 4.526 4.616 1.00 95.75 97 ARG A CA 1
ATOM 739 C C . ARG A 1 97 ? -13.242 4.929 5.036 1.00 95.75 97 ARG A C 1
ATOM 741 O O . ARG A 1 97 ? -12.975 5.039 6.233 1.00 95.75 97 ARG A O 1
ATOM 748 N N . VAL A 1 98 ? -12.341 5.127 4.075 1.00 95.81 98 VAL A N 1
ATOM 749 C CA . VAL A 1 98 ? -10.933 5.468 4.303 1.00 95.81 98 VAL A CA 1
ATOM 750 C C . VAL A 1 98 ? -10.627 6.813 3.627 1.00 95.81 98 VAL A C 1
ATOM 752 O O . VAL A 1 98 ? -10.501 6.858 2.403 1.00 95.81 98 VAL A O 1
ATOM 755 N N . PRO A 1 99 ? -10.460 7.920 4.382 1.00 92.69 99 PRO A N 1
ATOM 756 C CA . PRO A 1 99 ? -10.321 9.264 3.807 1.00 92.69 99 PRO A CA 1
ATOM 757 C C . PRO A 1 99 ? -9.191 9.407 2.780 1.00 92.69 99 PRO A C 1
ATOM 759 O O . PRO A 1 99 ? -9.365 10.034 1.737 1.00 92.69 99 PRO A O 1
ATOM 762 N N . ILE A 1 100 ? -8.034 8.784 3.023 1.00 95.69 100 ILE A N 1
ATOM 763 C CA . ILE A 1 100 ? -6.926 8.822 2.060 1.00 95.69 100 ILE A CA 1
ATOM 764 C C . ILE A 1 100 ? -7.264 8.113 0.740 1.00 95.69 100 ILE A C 1
ATOM 766 O O . ILE A 1 100 ? -6.772 8.528 -0.305 1.00 95.69 100 ILE A O 1
ATOM 770 N N . PHE A 1 101 ? -8.142 7.106 0.742 1.00 97.69 101 PHE A N 1
ATOM 771 C CA . PHE A 1 101 ? -8.549 6.421 -0.490 1.00 97.69 101 PHE A CA 1
ATOM 772 C C . PHE A 1 101 ? -9.449 7.299 -1.351 1.00 97.69 101 PHE A C 1
ATOM 774 O O . PHE A 1 101 ? -9.291 7.306 -2.570 1.00 97.69 101 PHE A O 1
ATOM 781 N N . PHE A 1 102 ? -10.317 8.104 -0.731 1.00 95.56 102 PHE A N 1
ATOM 782 C CA . PHE A 1 102 ? -11.068 9.133 -1.447 1.00 95.56 102 PHE A CA 1
ATOM 783 C C . PHE A 1 102 ? -10.132 10.106 -2.176 1.00 95.56 102 PHE A C 1
ATOM 785 O O . PHE A 1 102 ? -10.375 10.460 -3.324 1.00 95.56 102 PHE A O 1
ATOM 792 N N . HIS A 1 103 ? -9.031 10.519 -1.549 1.00 95.00 103 HIS A N 1
ATOM 793 C CA . HIS A 1 103 ? -8.060 11.381 -2.224 1.00 95.00 103 HIS A CA 1
ATOM 794 C C . HIS A 1 103 ? -7.345 10.667 -3.375 1.00 95.00 103 HIS A C 1
ATOM 796 O O . HIS A 1 103 ? -7.195 11.255 -4.438 1.00 95.00 103 HIS A O 1
ATOM 802 N N . LEU A 1 104 ? -6.946 9.406 -3.188 1.00 96.00 104 LEU A N 1
ATOM 803 C CA . LEU A 1 104 ? -6.253 8.631 -4.221 1.00 96.00 104 LEU A CA 1
ATOM 804 C C . LEU A 1 104 ? -7.136 8.348 -5.444 1.00 96.00 104 LEU A C 1
ATOM 806 O O . LEU A 1 104 ? -6.650 8.431 -6.565 1.00 96.00 104 LEU A O 1
ATOM 810 N N . VAL A 1 105 ? -8.426 8.043 -5.254 1.00 95.94 105 VAL A N 1
ATOM 811 C CA . VAL A 1 105 ? -9.335 7.747 -6.378 1.00 95.94 105 VAL A CA 1
ATOM 812 C C . VAL A 1 105 ? -9.665 8.983 -7.223 1.00 95.94 105 VAL A C 1
ATOM 814 O O . VAL A 1 105 ? -10.054 8.843 -8.378 1.00 95.94 105 VAL A O 1
ATOM 817 N N . ASN A 1 106 ? -9.516 10.182 -6.651 1.00 95.12 106 ASN A N 1
ATOM 818 C CA . ASN A 1 106 ? -9.737 11.461 -7.333 1.00 95.12 106 ASN A CA 1
ATOM 819 C C . ASN A 1 106 ? -8.434 12.097 -7.854 1.00 95.12 106 ASN A C 1
ATOM 821 O O . ASN A 1 106 ? -8.472 13.182 -8.430 1.00 95.12 106 ASN A O 1
ATOM 825 N N . ASP A 1 107 ? -7.288 11.448 -7.647 1.00 95.81 107 ASP A N 1
ATOM 826 C CA . ASP A 1 107 ? -5.993 11.864 -8.176 1.00 95.81 107 ASP A CA 1
ATOM 827 C C . ASP A 1 107 ? -5.679 11.021 -9.422 1.00 95.81 107 ASP A C 1
ATOM 829 O O . ASP A 1 107 ? -5.409 9.816 -9.337 1.00 95.81 107 ASP A O 1
ATOM 833 N N . GLU A 1 108 ? -5.764 11.650 -10.599 1.00 95.38 108 GLU A N 1
ATOM 834 C CA . GLU A 1 108 ? -5.543 10.985 -11.890 1.00 95.38 108 GLU A CA 1
ATOM 835 C C . GLU A 1 108 ? -4.136 10.384 -11.989 1.00 95.38 108 GLU A C 1
ATOM 837 O O . GLU A 1 108 ? -3.982 9.269 -12.492 1.00 95.38 108 GLU A O 1
ATOM 842 N N . ASN A 1 109 ? -3.124 11.069 -11.448 1.00 92.62 109 ASN A N 1
ATOM 843 C CA . ASN A 1 109 ? -1.742 10.600 -11.485 1.00 92.62 109 ASN A CA 1
ATOM 844 C C . ASN A 1 109 ? -1.551 9.395 -10.563 1.00 92.62 109 ASN A C 1
ATOM 846 O O . ASN A 1 109 ? -0.984 8.384 -10.976 1.00 92.62 109 ASN A O 1
ATOM 850 N N . ALA A 1 110 ? -2.090 9.458 -9.341 1.00 93.31 110 ALA A N 1
ATOM 851 C CA . ALA A 1 110 ? -2.050 8.322 -8.423 1.00 93.31 110 ALA A CA 1
ATOM 852 C C . ALA A 1 110 ? -2.784 7.104 -9.007 1.00 93.31 110 ALA A C 1
ATOM 854 O O . ALA A 1 110 ? -2.298 5.977 -8.920 1.00 93.31 110 ALA A O 1
ATOM 855 N N . THR A 1 111 ? -3.932 7.321 -9.652 1.00 94.06 111 THR A N 1
ATOM 856 C CA . THR A 1 111 ? -4.703 6.253 -10.303 1.00 94.06 111 THR A CA 1
ATOM 857 C C . THR A 1 111 ? -3.940 5.629 -11.473 1.00 94.06 111 THR A C 1
ATOM 859 O O . THR A 1 111 ? -3.904 4.399 -11.595 1.00 94.06 111 THR A O 1
ATOM 862 N N . ALA A 1 112 ? -3.309 6.450 -12.318 1.00 91.81 112 ALA A N 1
ATOM 863 C CA . ALA A 1 112 ? -2.481 5.981 -13.426 1.00 91.81 112 ALA A CA 1
ATOM 864 C C . ALA A 1 112 ? -1.285 5.161 -12.920 1.00 91.81 112 ALA A C 1
ATOM 866 O O . ALA A 1 112 ? -1.056 4.048 -13.398 1.00 91.81 112 ALA A O 1
ATOM 867 N N . LEU A 1 113 ? -0.591 5.658 -11.892 1.00 90.81 113 LEU A N 1
ATOM 868 C CA . LEU A 1 113 ? 0.536 4.971 -11.270 1.00 90.81 113 LEU A CA 1
ATOM 869 C C . LEU A 1 113 ? 0.123 3.621 -10.672 1.00 90.81 113 LEU A C 1
ATOM 871 O O . LEU A 1 113 ? 0.749 2.607 -10.973 1.00 90.81 113 LEU A O 1
ATOM 875 N N . LEU A 1 114 ? -0.949 3.570 -9.871 1.00 92.50 114 LEU A N 1
ATOM 876 C CA . LEU A 1 114 ? -1.442 2.316 -9.287 1.00 92.50 114 LEU A CA 1
ATOM 877 C C . LEU A 1 114 ? -1.821 1.303 -10.374 1.00 92.50 114 LEU A C 1
ATOM 879 O O . LEU A 1 114 ? -1.448 0.138 -10.279 1.00 92.50 114 LEU A O 1
ATOM 883 N N . THR A 1 115 ? -2.484 1.752 -11.442 1.00 90.31 115 THR A N 1
ATOM 884 C CA . THR A 1 115 ? -2.819 0.895 -12.593 1.00 90.31 115 THR A CA 1
ATOM 885 C C . THR A 1 115 ? -1.557 0.343 -13.264 1.00 90.31 115 THR A C 1
ATOM 887 O O . THR A 1 115 ? -1.484 -0.846 -13.579 1.00 90.31 115 THR A O 1
ATOM 890 N N . GLY A 1 116 ? -0.537 1.187 -13.446 1.00 86.88 116 GLY A N 1
ATOM 891 C CA . GLY A 1 116 ? 0.763 0.782 -13.979 1.00 86.88 116 GLY A CA 1
ATOM 892 C C . GLY A 1 116 ? 1.469 -0.245 -13.092 1.00 86.88 116 GLY A C 1
ATOM 893 O O . GLY A 1 116 ? 1.962 -1.256 -13.595 1.00 86.88 116 GLY A O 1
ATOM 894 N N . LEU A 1 117 ? 1.467 -0.043 -11.771 1.00 87.25 117 LEU A N 1
ATOM 895 C CA . LEU A 1 117 ? 2.034 -0.977 -10.789 1.00 87.25 117 LEU A CA 1
ATOM 896 C C . LEU A 1 117 ? 1.313 -2.338 -10.795 1.00 87.25 117 LEU A C 1
ATOM 898 O O . LEU A 1 117 ? 1.965 -3.381 -10.744 1.00 87.25 117 LEU A O 1
ATOM 902 N N . GLU A 1 118 ? -0.016 -2.354 -10.923 1.00 88.50 118 GLU A N 1
ATOM 903 C CA . GLU A 1 118 ? -0.792 -3.596 -11.041 1.00 88.50 118 GLU A CA 1
ATOM 904 C C . GLU A 1 118 ? -0.455 -4.375 -12.318 1.00 88.50 118 GLU A C 1
ATOM 906 O O . GLU A 1 118 ? -0.198 -5.582 -12.266 1.00 88.50 118 GLU A O 1
ATOM 911 N N . ALA A 1 119 ? -0.449 -3.691 -13.466 1.00 82.81 119 ALA A N 1
ATOM 912 C CA . ALA A 1 119 ? -0.181 -4.305 -14.764 1.00 82.81 119 ALA A CA 1
ATOM 913 C C . ALA A 1 119 ? 1.250 -4.851 -14.848 1.00 82.81 119 ALA A C 1
ATOM 915 O O . ALA A 1 119 ? 1.500 -5.936 -15.376 1.00 82.81 119 ALA A O 1
ATOM 916 N N . SER A 1 120 ? 2.197 -4.101 -14.294 1.00 78.44 120 SER A N 1
ATOM 917 C CA . SER A 1 120 ? 3.609 -4.459 -14.303 1.00 78.44 120 SER A CA 1
ATOM 918 C C . SER A 1 120 ? 3.948 -5.588 -13.326 1.00 78.44 120 SER A C 1
ATOM 920 O O . SER A 1 120 ? 4.839 -6.386 -13.615 1.00 78.44 120 SER A O 1
ATOM 922 N N . TRP A 1 121 ? 3.215 -5.732 -12.217 1.00 81.50 121 TRP A N 1
ATOM 923 C CA . TRP A 1 121 ? 3.459 -6.777 -11.218 1.00 81.50 121 TRP A CA 1
ATOM 924 C C . TRP A 1 121 ? 3.478 -8.196 -11.794 1.00 81.50 121 TRP A C 1
ATOM 926 O O . TRP A 1 121 ? 4.369 -8.979 -11.462 1.00 81.50 121 TRP A O 1
ATOM 936 N N . LEU A 1 122 ? 2.506 -8.548 -12.641 1.00 77.00 122 LEU A N 1
ATOM 937 C CA . LEU A 1 122 ? 2.461 -9.881 -13.248 1.00 77.00 122 LEU A CA 1
ATOM 938 C C . LEU A 1 122 ? 3.491 -10.000 -14.371 1.00 77.00 122 LEU A C 1
ATOM 940 O O . LEU A 1 122 ? 4.326 -10.904 -14.333 1.00 77.00 122 LEU A O 1
ATOM 944 N N . SER A 1 123 ? 3.478 -9.056 -15.310 1.00 74.69 123 SER A N 1
ATOM 945 C CA . SER A 1 123 ? 4.297 -9.118 -16.521 1.00 74.69 123 SER A CA 1
ATOM 946 C C . SER A 1 123 ? 5.799 -9.120 -16.216 1.00 74.69 123 SER A C 1
ATOM 948 O O . SER A 1 123 ? 6.548 -9.898 -16.800 1.00 74.69 123 SER A O 1
ATOM 950 N N . VAL A 1 124 ? 6.261 -8.316 -15.250 1.00 74.50 124 VAL A N 1
ATOM 951 C CA . VAL A 1 124 ? 7.685 -8.275 -14.867 1.00 74.50 124 VAL A CA 1
ATOM 952 C C . VAL A 1 124 ? 8.087 -9.520 -14.081 1.00 74.50 124 VAL A C 1
ATOM 954 O O . VAL A 1 124 ? 9.146 -10.095 -14.329 1.00 74.50 124 VAL A O 1
ATOM 957 N N . ARG A 1 125 ? 7.236 -9.996 -13.159 1.00 74.56 125 ARG A N 1
ATOM 958 C CA . ARG A 1 125 ? 7.532 -11.185 -12.341 1.00 74.56 125 ARG A CA 1
ATOM 959 C C . ARG A 1 125 ? 7.673 -12.455 -13.177 1.00 74.56 125 ARG A C 1
ATOM 961 O O . ARG A 1 125 ? 8.436 -13.342 -12.801 1.00 74.56 125 ARG A O 1
ATOM 968 N N . TYR A 1 126 ? 6.939 -12.544 -14.280 1.00 76.81 126 TYR A N 1
ATOM 969 C CA . TYR A 1 126 ? 7.011 -13.670 -15.209 1.00 76.81 126 TYR A CA 1
ATOM 970 C C . TYR A 1 126 ? 7.955 -13.430 -16.394 1.00 76.81 126 TYR A C 1
ATOM 972 O O . TYR A 1 126 ? 7.991 -14.250 -17.305 1.00 76.81 126 TYR A O 1
ATOM 980 N N . ALA A 1 127 ? 8.760 -12.359 -16.355 1.00 72.69 127 ALA A N 1
ATOM 981 C CA . ALA A 1 127 ? 9.700 -11.985 -17.414 1.00 72.69 127 ALA A CA 1
ATOM 982 C C . ALA A 1 127 ? 9.042 -11.799 -18.799 1.00 72.69 127 ALA A C 1
ATOM 984 O O . ALA A 1 127 ? 9.686 -11.965 -19.832 1.00 72.69 127 ALA A O 1
ATOM 985 N N . GLU A 1 128 ? 7.762 -11.431 -18.816 1.00 71.88 128 GLU A N 1
ATOM 986 C CA . GLU A 1 128 ? 6.988 -11.131 -20.024 1.00 71.88 128 GLU A CA 1
ATOM 987 C C . GLU A 1 128 ? 7.159 -9.666 -20.461 1.00 71.88 128 GLU A C 1
ATOM 989 O O . GLU A 1 128 ? 6.905 -9.328 -21.615 1.00 71.88 128 GLU A O 1
ATOM 994 N N . ALA A 1 129 ? 7.615 -8.792 -19.555 1.00 67.75 129 ALA A N 1
ATOM 995 C CA . ALA A 1 129 ? 7.920 -7.394 -19.838 1.00 67.75 129 ALA A CA 1
ATOM 996 C C . ALA A 1 129 ? 9.098 -6.879 -18.998 1.00 67.75 129 ALA A C 1
ATOM 998 O O . ALA A 1 129 ? 9.320 -7.321 -17.870 1.00 67.75 129 ALA A O 1
ATOM 999 N N . ALA A 1 130 ? 9.806 -5.885 -19.533 1.00 64.31 130 ALA A N 1
ATOM 1000 C CA . ALA A 1 130 ? 10.669 -4.998 -18.764 1.00 64.31 130 ALA A CA 1
ATOM 1001 C C . ALA A 1 130 ? 9.950 -3.657 -18.611 1.00 64.31 130 ALA A C 1
ATOM 1003 O O . ALA A 1 130 ? 9.355 -3.159 -19.568 1.00 64.31 130 ALA A O 1
ATOM 1004 N N . VAL A 1 131 ? 9.990 -3.083 -17.413 1.00 63.38 131 VAL A N 1
ATOM 1005 C CA . VAL A 1 131 ? 9.381 -1.780 -17.147 1.00 63.38 131 VAL A CA 1
ATOM 1006 C C . VAL A 1 131 ? 10.488 -0.795 -16.822 1.00 63.38 131 VAL A C 1
ATOM 1008 O O . VAL A 1 131 ? 11.296 -1.023 -15.920 1.00 63.38 131 VAL A O 1
ATOM 1011 N N . GLY A 1 132 ? 10.516 0.293 -17.585 1.00 61.50 132 GLY A N 1
ATOM 1012 C CA . GLY A 1 132 ? 11.191 1.519 -17.195 1.00 61.50 132 GLY A CA 1
ATOM 1013 C C . GLY A 1 132 ? 10.189 2.396 -16.459 1.00 61.50 132 GLY A C 1
ATOM 1014 O O . GLY A 1 132 ? 9.094 2.614 -16.967 1.00 61.50 132 GLY A O 1
ATOM 1015 N N . TYR A 1 133 ? 10.554 2.848 -15.269 1.00 66.12 133 TYR A N 1
ATOM 1016 C CA . TYR A 1 133 ? 9.907 3.974 -14.606 1.00 66.12 133 TYR A CA 1
ATOM 1017 C C . TYR A 1 133 ? 10.946 5.072 -14.457 1.00 66.12 133 TYR A C 1
ATOM 1019 O O . TYR A 1 133 ? 12.123 4.824 -14.156 1.00 66.12 133 TYR A O 1
ATOM 1027 N N . ASP A 1 134 ? 10.487 6.283 -14.695 1.00 65.19 134 ASP A N 1
ATOM 1028 C CA . ASP A 1 134 ? 11.270 7.495 -14.631 1.00 65.19 134 ASP A CA 1
ATOM 1029 C C . ASP A 1 134 ? 11.442 7.882 -13.151 1.00 65.19 134 ASP A C 1
ATOM 1031 O O . ASP A 1 134 ? 10.669 7.471 -12.282 1.00 65.19 134 ASP A O 1
ATOM 1035 N N . GLY A 1 135 ? 12.439 8.713 -12.829 1.00 68.31 135 GLY A N 1
ATOM 1036 C CA . GLY A 1 135 ? 12.619 9.236 -11.463 1.00 68.31 135 GLY A CA 1
ATOM 1037 C C . GLY A 1 135 ? 11.336 9.796 -10.802 1.00 68.31 135 GLY A C 1
ATOM 1038 O O . GLY A 1 135 ? 11.139 9.542 -9.612 1.00 68.31 135 GLY A O 1
ATOM 1039 N N . PRO A 1 136 ? 10.448 10.500 -11.535 1.00 79.94 136 PRO A N 1
ATOM 1040 C CA . PRO A 1 136 ? 9.169 10.987 -11.012 1.00 79.94 136 PRO A CA 1
ATOM 1041 C C . PRO A 1 136 ? 8.190 9.902 -10.537 1.00 79.94 136 PRO A C 1
ATOM 1043 O O . PRO A 1 136 ? 7.583 10.067 -9.480 1.00 79.94 136 PRO A O 1
ATOM 1046 N N . ASP A 1 137 ? 8.052 8.785 -11.257 1.00 78.75 137 ASP A N 1
ATOM 1047 C CA . ASP A 1 137 ? 7.108 7.717 -10.883 1.00 78.75 137 ASP A CA 1
ATOM 1048 C C . ASP A 1 137 ? 7.533 7.034 -9.582 1.00 78.75 137 ASP A C 1
ATOM 1050 O O . ASP A 1 137 ? 6.709 6.708 -8.725 1.00 78.75 137 ASP A O 1
ATOM 1054 N N . TRP A 1 138 ? 8.847 6.862 -9.415 1.00 79.88 138 TRP A N 1
ATOM 1055 C CA . TRP A 1 138 ? 9.429 6.353 -8.179 1.00 79.88 138 TRP A CA 1
ATOM 1056 C C . TRP A 1 138 ? 9.110 7.263 -6.988 1.00 79.88 138 TRP A C 1
ATOM 1058 O O . TRP A 1 138 ? 8.634 6.787 -5.956 1.00 79.88 138 TRP A O 1
ATOM 1068 N N . GLN A 1 139 ? 9.353 8.567 -7.140 1.00 85.50 139 GLN A N 1
ATOM 1069 C CA . GLN A 1 139 ? 9.084 9.555 -6.093 1.00 85.50 139 GLN A CA 1
ATOM 1070 C C . GLN A 1 139 ? 7.602 9.566 -5.724 1.00 85.50 139 GLN A C 1
ATOM 1072 O O . GLN A 1 139 ? 7.264 9.514 -4.546 1.00 85.50 139 GLN A O 1
ATOM 1077 N N . MET A 1 140 ? 6.715 9.526 -6.719 1.00 90.06 140 MET A N 1
ATOM 1078 C CA . MET A 1 140 ? 5.274 9.488 -6.485 1.00 90.06 140 MET A CA 1
ATOM 1079 C C . MET A 1 140 ? 4.833 8.211 -5.754 1.00 90.06 140 MET A C 1
ATOM 1081 O O . MET A 1 140 ? 4.010 8.274 -4.840 1.00 90.06 140 MET A O 1
ATOM 1085 N N . ALA A 1 141 ? 5.389 7.048 -6.103 1.00 90.12 141 ALA A N 1
ATOM 1086 C CA . ALA A 1 141 ? 5.079 5.794 -5.417 1.00 90.12 141 ALA A CA 1
ATOM 1087 C C . ALA A 1 141 ? 5.537 5.815 -3.948 1.00 90.12 141 ALA A C 1
ATOM 1089 O O . ALA A 1 141 ? 4.790 5.413 -3.050 1.00 90.12 141 ALA A O 1
ATOM 1090 N N . GLU A 1 142 ? 6.742 6.331 -3.696 1.00 90.19 142 GLU A N 1
ATOM 1091 C CA . GLU A 1 142 ? 7.269 6.535 -2.347 1.00 90.19 142 GLU A CA 1
ATOM 1092 C C . GLU A 1 142 ? 6.405 7.525 -1.549 1.00 90.19 142 GLU A C 1
ATOM 1094 O O . GLU A 1 142 ? 6.027 7.232 -0.413 1.00 90.19 142 GLU A O 1
ATOM 1099 N N . GLU A 1 143 ? 6.013 8.650 -2.148 1.00 93.75 143 GLU A N 1
ATOM 1100 C CA . GLU A 1 143 ? 5.125 9.642 -1.536 1.00 93.75 143 GLU A CA 1
ATOM 1101 C C . GLU A 1 143 ? 3.764 9.046 -1.167 1.00 93.75 143 GLU A C 1
ATOM 1103 O O . GLU A 1 143 ? 3.271 9.282 -0.062 1.00 93.75 143 GLU A O 1
ATOM 1108 N N . ILE A 1 144 ? 3.161 8.232 -2.040 1.00 96.06 144 ILE A N 1
ATOM 1109 C CA . ILE A 1 144 ? 1.912 7.521 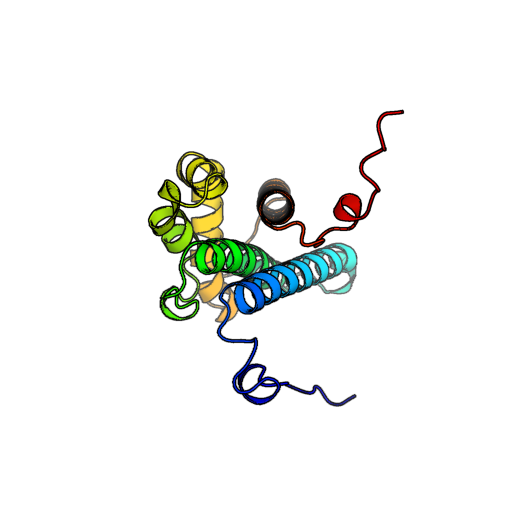-1.734 1.00 96.06 144 ILE A CA 1
ATOM 1110 C C . ILE A 1 144 ? 2.111 6.587 -0.536 1.00 96.06 144 ILE A C 1
ATOM 1112 O O . ILE A 1 144 ? 1.297 6.602 0.390 1.00 96.06 144 ILE A O 1
ATOM 1116 N N . ALA A 1 145 ? 3.190 5.800 -0.510 1.00 96.00 145 ALA A N 1
ATOM 1117 C CA . ALA A 1 145 ? 3.474 4.892 0.599 1.00 96.00 145 ALA A CA 1
ATOM 1118 C C . ALA A 1 145 ? 3.684 5.646 1.927 1.00 96.00 145 ALA A C 1
ATOM 1120 O O . ALA A 1 145 ? 3.141 5.242 2.960 1.00 96.00 145 ALA A O 1
ATOM 1121 N N . ILE A 1 146 ? 4.418 6.762 1.906 1.00 95.56 146 ILE A N 1
ATOM 1122 C CA . ILE A 1 146 ? 4.633 7.620 3.079 1.00 95.56 146 ILE A CA 1
ATOM 1123 C C . ILE A 1 146 ? 3.308 8.227 3.547 1.00 95.56 146 ILE A C 1
ATOM 1125 O O . ILE A 1 146 ? 2.973 8.093 4.723 1.00 95.56 146 ILE A O 1
ATOM 1129 N N . ARG A 1 147 ? 2.504 8.800 2.641 1.00 96.69 147 ARG A N 1
ATOM 1130 C CA . ARG A 1 147 ? 1.181 9.364 2.967 1.00 96.69 147 ARG A CA 1
ATOM 1131 C C . ARG A 1 147 ? 0.255 8.320 3.588 1.00 96.69 147 ARG A C 1
ATOM 1133 O O . ARG A 1 147 ? -0.420 8.611 4.571 1.00 96.69 147 ARG A O 1
ATOM 1140 N N . LEU A 1 148 ? 0.242 7.095 3.057 1.00 97.94 148 LEU A N 1
ATOM 1141 C CA . LEU A 1 148 ? -0.527 5.985 3.625 1.00 97.94 148 LEU A CA 1
ATOM 1142 C C . LEU A 1 148 ? -0.067 5.628 5.042 1.00 97.94 148 LEU A C 1
ATOM 1144 O O . LEU A 1 148 ? -0.910 5.351 5.897 1.00 97.94 148 LEU A O 1
ATOM 1148 N N . ALA A 1 149 ? 1.241 5.634 5.301 1.00 95.31 149 ALA A N 1
ATOM 1149 C CA . ALA A 1 149 ? 1.802 5.348 6.617 1.00 95.31 149 ALA A CA 1
ATOM 1150 C C . ALA A 1 149 ? 1.538 6.474 7.633 1.00 95.31 149 ALA A C 1
ATOM 1152 O O . ALA A 1 149 ? 1.198 6.180 8.782 1.00 95.31 149 ALA A O 1
ATOM 1153 N N . ASP A 1 150 ? 1.663 7.733 7.214 1.00 95.31 150 ASP A N 1
ATOM 1154 C CA . ASP A 1 150 ? 1.342 8.916 8.020 1.00 95.31 150 ASP A CA 1
ATOM 1155 C C . ASP A 1 150 ? -0.136 8.924 8.408 1.00 95.31 150 ASP A C 1
ATOM 1157 O O . ASP A 1 150 ? -0.478 9.099 9.581 1.00 95.31 150 ASP A O 1
ATOM 1161 N N . GLU A 1 151 ? -1.015 8.655 7.439 1.00 96.00 151 GLU A N 1
ATOM 1162 C CA . GLU A 1 151 ? -2.448 8.530 7.680 1.00 96.00 151 GLU A CA 1
ATOM 1163 C C . GLU A 1 151 ? -2.744 7.421 8.683 1.00 96.00 151 GLU A C 1
ATOM 1165 O O . GLU A 1 151 ? -3.458 7.622 9.664 1.00 96.00 151 GLU A O 1
ATOM 1170 N N . TYR A 1 152 ? -2.129 6.256 8.487 1.00 94.19 152 TYR A N 1
ATOM 1171 C CA . TYR A 1 152 ? -2.310 5.126 9.384 1.00 94.19 152 TYR A CA 1
ATOM 1172 C C . TYR A 1 152 ? -1.863 5.451 10.815 1.00 94.19 152 TYR A C 1
ATOM 1174 O O . TYR A 1 152 ? -2.529 5.073 11.781 1.00 94.19 152 TYR A O 1
ATOM 1182 N N . PHE A 1 153 ? -0.751 6.175 10.975 1.00 91.94 153 PHE A N 1
ATOM 1183 C CA . PHE A 1 153 ? -0.292 6.650 12.280 1.00 91.94 153 PHE A CA 1
ATOM 1184 C C . PHE A 1 153 ? -1.269 7.643 12.906 1.00 91.94 153 PHE A C 1
ATOM 1186 O O . PHE A 1 153 ? -1.583 7.506 14.086 1.00 91.94 153 PHE A O 1
ATOM 1193 N N . ARG A 1 154 ? -1.790 8.598 12.132 1.00 91.81 154 ARG A N 1
ATOM 1194 C CA . ARG A 1 154 ? -2.797 9.559 12.598 1.00 91.81 154 ARG A CA 1
ATOM 1195 C C . ARG A 1 154 ? -4.059 8.864 13.110 1.00 91.81 154 ARG A C 1
ATOM 1197 O O . ARG A 1 154 ? -4.605 9.273 14.130 1.00 91.81 154 ARG A O 1
ATOM 1204 N N . GLU A 1 155 ? -4.495 7.806 12.434 1.00 89.31 155 GLU A N 1
ATOM 1205 C CA . GLU A 1 155 ? -5.712 7.065 12.781 1.00 89.31 155 GLU A CA 1
ATOM 1206 C C . GLU A 1 155 ? -5.529 6.059 13.928 1.00 89.31 155 GLU A C 1
ATOM 1208 O O . GLU A 1 155 ? -6.481 5.774 14.652 1.00 89.31 155 GLU A O 1
ATOM 1213 N N . THR A 1 156 ? -4.332 5.483 14.091 1.00 87.19 156 THR A N 1
ATOM 1214 C CA . THR A 1 156 ? -4.115 4.332 14.996 1.00 87.19 156 THR A CA 1
ATOM 1215 C C . THR A 1 156 ? -3.067 4.552 16.084 1.00 87.19 156 THR A C 1
ATOM 1217 O O . THR A 1 156 ? -2.960 3.746 17.006 1.00 87.19 156 THR A O 1
ATOM 1220 N N . GLY A 1 157 ? -2.245 5.595 15.973 1.00 84.12 157 GLY A N 1
ATOM 1221 C CA . GLY A 1 157 ? -1.074 5.826 16.821 1.00 84.12 157 GLY A CA 1
ATOM 1222 C C . GLY A 1 157 ? 0.105 4.877 16.564 1.00 84.12 157 GLY A C 1
ATOM 1223 O O . GLY A 1 157 ? 1.136 4.992 17.233 1.00 84.12 157 GLY A O 1
ATOM 1224 N N . VAL A 1 158 ? 0.004 3.946 15.606 1.00 85.06 158 VAL A N 1
ATOM 1225 C CA . VAL A 1 158 ? 1.076 2.980 15.323 1.00 85.06 158 VAL A CA 1
ATOM 1226 C C . VAL A 1 158 ? 2.239 3.634 14.588 1.00 85.06 158 VAL A C 1
ATOM 1228 O O . VAL A 1 158 ? 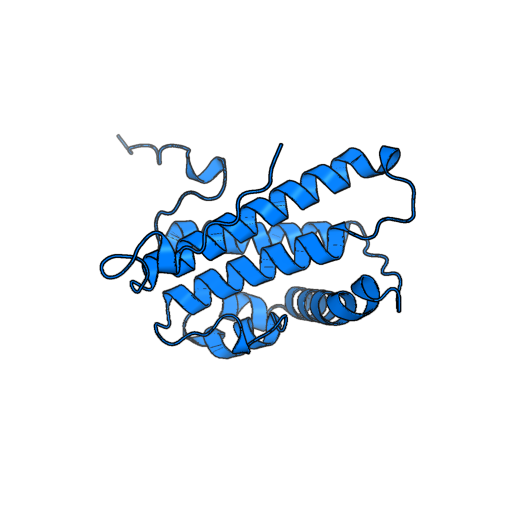2.112 4.164 13.485 1.00 85.06 158 VAL A O 1
ATOM 1231 N N . ARG A 1 159 ? 3.416 3.575 15.212 1.00 86.44 159 ARG A N 1
ATOM 1232 C CA . ARG A 1 159 ? 4.647 4.172 14.691 1.00 86.44 159 ARG A CA 1
ATOM 1233 C C . ARG A 1 159 ? 5.272 3.259 13.639 1.00 86.44 159 ARG A C 1
ATOM 1235 O O . ARG A 1 159 ? 5.738 2.164 13.945 1.00 86.44 159 ARG A O 1
ATOM 1242 N N . LEU A 1 160 ? 5.290 3.742 12.405 1.00 86.75 160 LEU A N 1
ATOM 1243 C CA . LEU A 1 160 ? 5.741 3.027 11.214 1.00 86.75 160 LEU A CA 1
ATOM 1244 C C . LEU A 1 160 ? 7.041 3.633 10.662 1.00 86.75 160 LEU A C 1
ATOM 1246 O O . LEU A 1 160 ? 7.978 2.909 10.311 1.00 86.75 160 LEU A O 1
ATOM 1250 N N . LEU A 1 161 ? 7.123 4.965 10.649 1.00 88.94 161 LEU A N 1
ATOM 1251 C CA . LEU A 1 161 ? 8.256 5.728 10.134 1.00 88.94 161 LEU A CA 1
ATOM 1252 C C . LEU A 1 161 ? 9.034 6.410 11.265 1.00 88.94 161 LEU A C 1
ATOM 1254 O O . LEU A 1 161 ? 8.547 6.571 12.387 1.00 88.94 161 LEU A O 1
ATOM 1258 N N . ALA A 1 162 ? 10.275 6.806 10.975 1.00 85.44 162 ALA A N 1
ATOM 1259 C CA . ALA A 1 162 ? 11.170 7.395 11.968 1.00 85.44 162 ALA A CA 1
ATOM 1260 C C . ALA A 1 162 ? 10.593 8.685 12.577 1.00 85.44 162 ALA A C 1
ATOM 1262 O O . ALA A 1 162 ? 10.663 8.882 13.792 1.00 85.44 162 ALA A O 1
ATOM 1263 N N . HIS A 1 163 ? 9.956 9.538 11.767 1.00 88.00 163 HIS A N 1
ATOM 1264 C CA . HIS A 1 163 ? 9.358 10.786 12.247 1.00 88.00 163 HIS A CA 1
ATOM 1265 C C . HIS A 1 163 ? 8.106 10.582 13.104 1.00 88.00 163 HIS A C 1
ATOM 1267 O O . HIS A 1 163 ? 7.807 11.460 13.907 1.00 88.00 163 HIS A O 1
ATOM 1273 N N . HIS A 1 164 ? 7.461 9.409 13.071 1.00 84.69 164 HIS A N 1
ATOM 1274 C CA . HIS A 1 164 ? 6.367 9.075 14.002 1.00 84.69 164 HIS A CA 1
ATOM 1275 C C . HIS A 1 164 ? 6.870 8.927 15.450 1.00 84.69 164 HIS A C 1
ATOM 1277 O O . HIS A 1 164 ? 6.081 8.836 16.389 1.00 84.69 164 HIS A O 1
ATOM 1283 N N . SER A 1 165 ? 8.193 8.847 15.643 1.00 72.06 165 SER A N 1
ATOM 1284 C CA . SER A 1 165 ? 8.817 8.653 16.952 1.00 72.06 165 SER A CA 1
ATOM 1285 C C . SER A 1 165 ? 9.229 9.949 17.647 1.00 72.06 165 SER A C 1
ATOM 1287 O O . SER A 1 165 ? 9.582 9.896 18.827 1.00 72.06 165 SER A O 1
ATOM 1289 N N . LYS A 1 166 ? 9.167 11.105 16.968 1.00 57.75 166 LYS A N 1
ATOM 1290 C CA . LYS A 1 166 ? 9.424 12.396 17.617 1.00 57.75 166 LYS A CA 1
ATOM 1291 C C . LYS A 1 166 ? 8.307 12.671 18.634 1.00 57.75 166 LYS A C 1
ATOM 1293 O O . LYS A 1 166 ? 7.136 12.486 18.299 1.00 57.75 166 LYS A O 1
ATOM 1298 N N . PRO A 1 167 ? 8.626 13.072 19.878 1.00 52.88 167 PRO A N 1
ATOM 1299 C CA . PRO A 1 167 ? 7.594 13.475 20.819 1.00 52.88 167 PRO A CA 1
ATOM 1300 C C . PRO A 1 167 ? 6.839 14.657 20.211 1.00 52.88 167 PRO A C 1
ATOM 1302 O O . PRO A 1 167 ? 7.457 15.637 19.798 1.00 52.88 167 PRO A O 1
ATOM 1305 N N . ILE A 1 168 ? 5.509 14.558 20.149 1.00 55.00 168 ILE A N 1
ATOM 1306 C CA . ILE A 1 168 ? 4.664 15.737 19.967 1.00 55.00 168 ILE A CA 1
ATOM 1307 C C . ILE A 1 168 ? 5.043 16.637 21.137 1.00 55.00 168 ILE A C 1
ATOM 1309 O O . ILE A 1 168 ? 4.875 16.235 22.292 1.00 55.00 168 ILE A O 1
ATOM 1313 N N . GLY A 1 169 ? 5.680 17.771 20.839 1.00 44.03 169 GLY A N 1
ATOM 1314 C CA . GLY A 1 169 ? 6.075 18.734 21.853 1.00 44.03 169 GLY A CA 1
ATOM 1315 C C . GLY A 1 169 ? 4.884 18.958 22.770 1.00 44.03 169 GLY A C 1
ATOM 1316 O O . GLY A 1 169 ? 3.793 19.288 22.307 1.00 44.03 169 GLY A O 1
ATOM 1317 N N . LYS A 1 170 ? 5.067 18.695 24.066 1.00 39.44 170 LYS A N 1
ATOM 1318 C CA . LYS A 1 170 ? 4.133 19.205 25.060 1.00 39.44 170 LYS A CA 1
ATOM 1319 C C . LYS A 1 170 ? 4.169 20.716 24.879 1.00 39.44 170 LYS A C 1
ATOM 1321 O O . LYS A 1 170 ? 5.208 21.315 25.147 1.00 39.44 170 LYS A O 1
ATOM 1326 N N . ASN A 1 171 ? 3.087 21.297 24.372 1.00 41.53 171 ASN A N 1
ATOM 1327 C CA . ASN A 1 171 ? 2.864 22.726 24.515 1.00 41.53 171 ASN A CA 1
ATOM 1328 C C . ASN A 1 171 ? 2.891 23.000 26.023 1.00 41.53 171 ASN A C 1
ATOM 1330 O O . ASN A 1 171 ? 2.016 22.523 26.751 1.00 41.53 171 ASN A O 1
ATOM 1334 N N . ALA A 1 172 ? 3.978 23.626 26.467 1.00 38.25 172 ALA A N 1
ATOM 1335 C CA . ALA A 1 172 ? 4.061 24.307 27.746 1.00 38.25 172 ALA A CA 1
ATOM 1336 C C . ALA A 1 172 ? 3.316 25.640 27.637 1.00 38.25 172 ALA A C 1
ATOM 1338 O O . ALA A 1 172 ? 3.343 26.224 26.527 1.00 38.25 172 ALA A O 1
#

Foldseek 3Di:
DDDDDDPVCVVDPDDPPLPLVVQLLVLLLVLLVLLVVLVVCVVCVVVPDDPDPVSLLSLLSSLLSLLQSQLSNQDSPDDSPVCPSVSLVSLVVCCVPQVVSVVQVPDPLSNVLSVVSSVCNVCVVVVVDDDDDDPVSVVVSSVSSVVSSVSCCVVPVDDNDPVSPDPPPDPD

Radius of gyration: 17.02 Å; chains: 1; bounding box: 42×45×48 Å

Sequence (172 aa):
MAIRIVALTKAFPGAGYDKNSSRCHMLAHAGISYLRACASVVGSREALGWNVHVELPLMHQAIELLLKAHAARVDSDFSPKAYGHRTLSIVRDYADRVPIFFHLVNDENATALLTGLEASWLSVRYAEAAVGYDGPDWQMAEEIAIRLADEYFRETGVRLLAHHSKPIGKNA

Secondary structure (DSSP, 8-state):
-------HHHHSTTTTTTSHHHHHHHHHHHHHHHHHHHHHHHTTHHHH-TT---HHHHHHHHHHHHHHHHHHHH-SS--TTTTTT-HHHHHHHTTTT-HHHHHHHT-HHHHHHHHHHHHHHHHHHTTS------HHHHHHHHHHHHHHHHHHHHHH----SGGGGS------

pLDDT: mean 80.27, std 16.52, range [38.25, 97.94]